Protein AF-A0A530QJN2-F1 (afdb_monomer)

Sequence (61 aa):
IGKGRSAAEKKSAGEAIFAAVSEHLATLFATPHFALSLEIREIDAELSWKKNAIHPRLRGK

pLDDT: mean 94.33, std 7.61, range [50.34, 98.75]

Nearest PDB structures (foldseek):
  4jc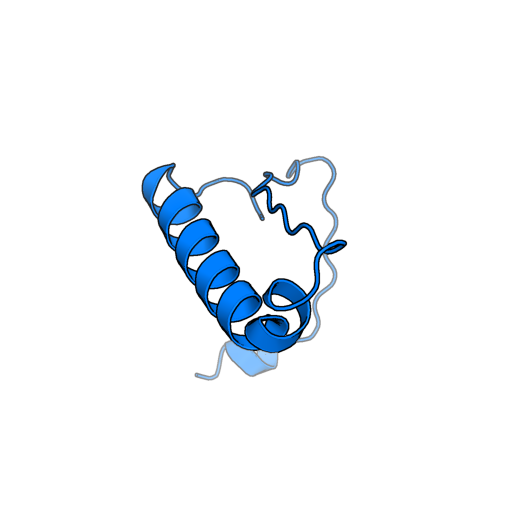u-assembly1_A  TM=9.338E-01  e=1.243E-02  Deinococcus radiodurans R1 = ATCC 13939 = DSM 20539
  1otg-assembly1_C  TM=9.120E-01  e=7.548E-02  Escherichia coli C

Secondary structure (DSSP, 8-state):
-BS---HHHHHHHHHHHHHHHHHHTHHHHTSTT--------PBPSTT-----S-HHHHTT-

Foldseek 3Di:
DEPDDDPVVLVVVQVVVCVVVCVVCVVVVVDDPDDDDDDDDHDDPVPDDDDDPCVVVVVVD

Structure (mmCIF, N/CA/C/O backbone):
data_AF-A0A530QJN2-F1
#
_entry.id   AF-A0A530QJN2-F1
#
loop_
_atom_site.group_PDB
_atom_site.id
_atom_site.type_symbol
_atom_site.label_atom_id
_atom_site.label_alt_id
_atom_site.label_comp_id
_atom_site.label_asym_id
_atom_site.label_entity_id
_atom_site.label_seq_id
_atom_site.pdbx_PDB_ins_code
_atom_site.Cartn_x
_atom_site.Cartn_y
_atom_site.Cartn_z
_atom_site.occupancy
_atom_site.B_iso_or_equiv
_atom_site.auth_seq_id
_atom_site.auth_comp_id
_atom_site.auth_asym_id
_atom_site.auth_atom_id
_atom_site.pdbx_PDB_model_num
ATOM 1 N N . ILE A 1 1 ? 6.681 -3.772 -6.005 1.00 93.44 1 ILE A N 1
ATOM 2 C CA . ILE A 1 1 ? 6.365 -3.505 -7.432 1.00 93.44 1 ILE A CA 1
ATOM 3 C C . ILE A 1 1 ? 7.630 -3.586 -8.284 1.00 93.44 1 ILE A C 1
ATOM 5 O O . ILE A 1 1 ? 8.715 -3.517 -7.728 1.00 93.44 1 ILE A O 1
ATOM 9 N N . GLY A 1 2 ? 7.530 -3.750 -9.606 1.00 94.12 2 GLY A N 1
ATOM 10 C CA . GLY A 1 2 ? 8.716 -3.672 -10.474 1.00 94.12 2 GLY A CA 1
ATOM 11 C C . GLY A 1 2 ? 9.302 -2.255 -10.532 1.00 94.12 2 GLY A C 1
ATOM 12 O O . GLY A 1 2 ? 8.557 -1.289 -10.363 1.00 94.12 2 GLY A O 1
ATOM 13 N N . LYS A 1 3 ? 10.614 -2.145 -10.786 1.00 92.25 3 LYS A N 1
ATOM 14 C CA . LYS A 1 3 ? 11.293 -0.868 -11.068 1.00 92.25 3 LYS A CA 1
ATOM 15 C C . LYS A 1 3 ? 10.663 -0.144 -12.271 1.00 92.25 3 LYS A C 1
ATOM 17 O O . LYS A 1 3 ? 10.069 -0.774 -13.149 1.00 92.25 3 LYS A O 1
ATOM 22 N N . GLY A 1 4 ? 10.846 1.177 -12.330 1.00 93.25 4 GLY A N 1
ATOM 23 C CA . GLY A 1 4 ? 10.511 1.993 -13.507 1.00 93.25 4 GLY A CA 1
ATOM 24 C C . GLY A 1 4 ? 9.142 2.670 -13.459 1.00 93.25 4 GLY A C 1
ATOM 25 O O . GLY A 1 4 ? 8.557 2.933 -14.508 1.00 93.25 4 GLY A O 1
ATOM 26 N N . ARG A 1 5 ? 8.605 2.917 -12.260 1.00 96.50 5 ARG A N 1
ATOM 27 C CA . ARG A 1 5 ? 7.449 3.803 -12.047 1.00 96.50 5 ARG A CA 1
ATOM 28 C C . ARG A 1 5 ? 7.893 5.090 -11.372 1.00 96.50 5 ARG A C 1
ATOM 30 O O . ARG A 1 5 ? 8.795 5.070 -10.529 1.00 96.50 5 ARG A O 1
ATOM 37 N N . SER A 1 6 ? 7.264 6.195 -11.744 1.00 97.50 6 SER A N 1
ATOM 38 C CA . SER A 1 6 ? 7.501 7.498 -11.133 1.00 97.50 6 SER A CA 1
ATOM 39 C C . SER A 1 6 ? 7.087 7.504 -9.659 1.00 97.50 6 SER A C 1
ATOM 41 O O . SER A 1 6 ? 6.310 6.664 -9.197 1.00 97.50 6 SER A O 1
ATOM 43 N N . ALA A 1 7 ? 7.592 8.479 -8.902 1.00 97.25 7 ALA A N 1
ATOM 44 C CA . ALA A 1 7 ? 7.168 8.679 -7.519 1.00 97.25 7 ALA A CA 1
ATOM 45 C C . ALA A 1 7 ? 5.658 8.972 -7.417 1.00 97.25 7 ALA A C 1
ATOM 47 O O . ALA A 1 7 ? 5.004 8.477 -6.502 1.00 97.25 7 ALA A O 1
ATOM 48 N N . ALA A 1 8 ? 5.098 9.714 -8.379 1.00 97.94 8 ALA A N 1
ATOM 49 C CA . ALA A 1 8 ? 3.673 10.034 -8.425 1.00 97.94 8 ALA A CA 1
ATOM 50 C C . ALA A 1 8 ? 2.805 8.782 -8.632 1.00 97.94 8 ALA A C 1
ATOM 52 O O . ALA A 1 8 ? 1.850 8.576 -7.889 1.00 97.94 8 ALA A O 1
ATOM 53 N N . GLU A 1 9 ? 3.170 7.904 -9.572 1.00 98.06 9 GLU A N 1
ATOM 54 C CA . GLU A 1 9 ? 2.461 6.633 -9.788 1.00 98.06 9 GLU A CA 1
ATOM 55 C C . GLU A 1 9 ? 2.542 5.722 -8.557 1.00 98.06 9 GLU A C 1
ATOM 57 O O . GLU A 1 9 ? 1.545 5.123 -8.162 1.00 98.06 9 GLU A O 1
ATOM 62 N N . LYS A 1 10 ? 3.718 5.639 -7.917 1.00 98.25 10 LYS A N 1
ATOM 63 C CA . LYS A 1 10 ? 3.907 4.868 -6.676 1.00 98.25 10 LYS A CA 1
ATOM 64 C C . LYS A 1 10 ? 3.018 5.386 -5.549 1.00 98.25 10 LYS A C 1
ATOM 66 O O . LYS A 1 10 ? 2.385 4.585 -4.865 1.00 98.25 10 LYS A O 1
ATOM 71 N N . LYS A 1 11 ? 2.966 6.710 -5.375 1.00 98.06 11 LYS A N 1
ATOM 72 C CA . LYS A 1 11 ? 2.138 7.371 -4.363 1.00 98.06 11 LYS A CA 1
ATOM 73 C C . LYS A 1 11 ? 0.654 7.124 -4.621 1.00 98.06 11 LYS A C 1
ATOM 75 O O . LYS A 1 11 ? -0.022 6.621 -3.735 1.00 98.06 11 LYS A O 1
ATOM 80 N N . SER A 1 12 ? 0.188 7.377 -5.843 1.00 98.25 12 SER A N 1
ATOM 81 C CA . SER A 1 12 ? -1.213 7.172 -6.222 1.00 98.25 12 SER A CA 1
ATOM 82 C C . SER A 1 12 ? -1.656 5.716 -6.036 1.00 98.25 12 SER A C 1
ATOM 84 O O . SER A 1 12 ? -2.725 5.462 -5.487 1.00 98.25 12 SER A O 1
ATOM 86 N N . ALA A 1 13 ? -0.816 4.745 -6.412 1.00 98.38 13 ALA A N 1
ATOM 87 C CA . ALA A 1 13 ? -1.104 3.334 -6.170 1.00 98.38 13 ALA A CA 1
ATOM 88 C C . ALA A 1 13 ? -1.158 3.002 -4.668 1.00 98.38 13 ALA A C 1
ATOM 90 O O . ALA A 1 13 ? -2.056 2.283 -4.235 1.00 98.38 13 ALA A O 1
ATOM 91 N N . GLY A 1 14 ? -0.219 3.528 -3.874 1.00 98.44 14 GLY A N 1
ATOM 92 C CA . GLY A 1 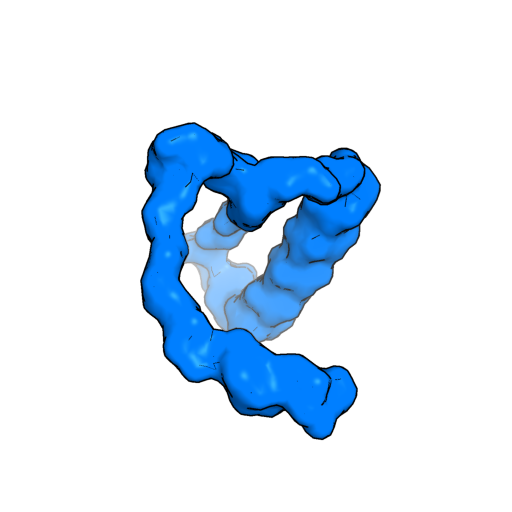14 ?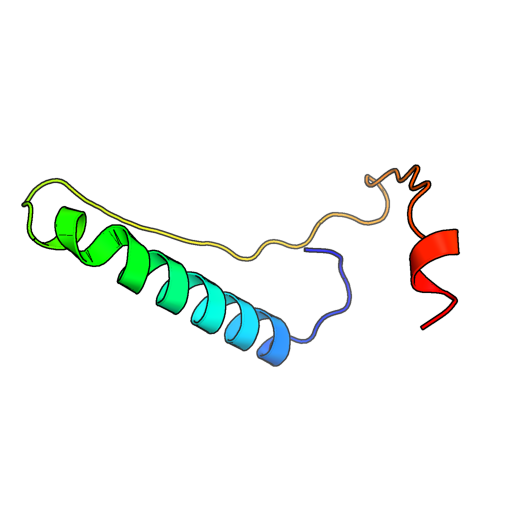 -0.211 3.355 -2.421 1.00 98.44 14 GLY A CA 1
ATOM 93 C C . GLY A 1 14 ? -1.469 3.915 -1.758 1.00 98.44 14 GLY A C 1
ATOM 94 O O . GLY A 1 14 ? -2.090 3.220 -0.961 1.00 98.44 14 GLY A O 1
ATOM 95 N N . GLU A 1 15 ? -1.884 5.125 -2.137 1.00 98.69 15 GLU A N 1
ATOM 96 C CA . GLU A 1 15 ? -3.110 5.772 -1.652 1.00 98.69 15 GLU A CA 1
ATOM 97 C C . GLU A 1 15 ? -4.357 4.958 -2.007 1.00 98.69 15 GLU A C 1
ATOM 99 O O . GLU A 1 15 ? -5.178 4.686 -1.133 1.00 98.69 15 GLU A O 1
ATOM 104 N N . ALA A 1 16 ? -4.473 4.502 -3.258 1.00 98.69 16 ALA A N 1
ATOM 105 C CA . ALA A 1 16 ? -5.611 3.702 -3.704 1.00 98.69 16 ALA A CA 1
ATOM 106 C C . ALA A 1 16 ? -5.715 2.363 -2.954 1.00 98.69 16 ALA A C 1
ATOM 108 O O . ALA A 1 16 ? -6.799 1.978 -2.516 1.00 98.69 16 ALA A O 1
ATOM 109 N N . ILE A 1 17 ? -4.590 1.662 -2.766 1.00 98.62 17 ILE A N 1
ATOM 110 C CA . ILE A 1 17 ? -4.565 0.397 -2.019 1.00 98.62 17 ILE A CA 1
ATOM 111 C C . ILE A 1 17 ? -4.899 0.646 -0.546 1.00 98.62 17 ILE A C 1
ATOM 113 O O . ILE A 1 17 ? -5.717 -0.074 0.023 1.00 98.62 17 ILE A O 1
ATOM 117 N N . PHE A 1 18 ? -4.295 1.663 0.074 1.00 98.69 18 PHE A N 1
ATOM 118 C CA . PHE A 1 18 ? -4.521 1.958 1.486 1.00 98.69 18 PHE A CA 1
ATOM 119 C C . PHE A 1 18 ? -5.973 2.355 1.756 1.00 98.69 18 PHE A C 1
ATOM 121 O O . PHE A 1 18 ? -6.541 1.899 2.744 1.00 98.69 18 PHE A O 1
ATOM 128 N N . ALA A 1 19 ? -6.598 3.126 0.862 1.00 98.69 19 ALA A N 1
ATOM 129 C CA . ALA A 1 19 ? -8.013 3.470 0.950 1.00 98.69 19 ALA A CA 1
ATOM 130 C C . ALA A 1 19 ? -8.902 2.219 0.897 1.00 98.69 19 ALA A C 1
ATOM 132 O O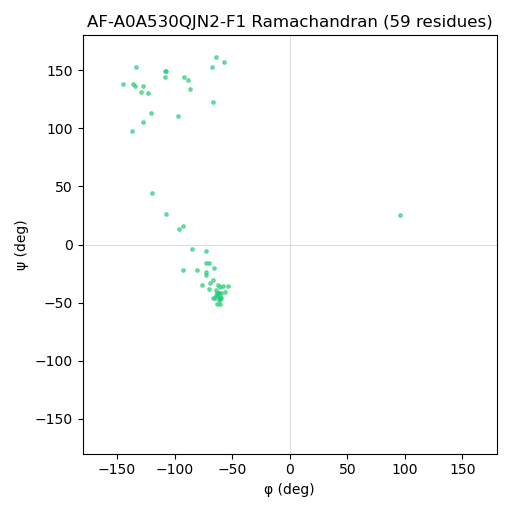 . ALA A 1 19 ? -9.700 2.002 1.806 1.00 98.69 19 ALA A O 1
ATOM 133 N N . ALA A 1 20 ? -8.706 1.354 -0.104 1.00 98.75 20 ALA A N 1
ATOM 134 C CA . ALA A 1 20 ? -9.505 0.137 -0.261 1.00 98.75 20 ALA A CA 1
ATOM 135 C C . ALA A 1 20 ? -9.370 -0.818 0.938 1.00 98.75 20 ALA A C 1
ATOM 137 O O . ALA A 1 20 ? -10.354 -1.376 1.421 1.00 98.75 20 ALA A O 1
ATOM 138 N N . VAL A 1 21 ? -8.149 -0.994 1.451 1.00 98.44 21 VAL A N 1
ATOM 139 C CA . VAL A 1 21 ? -7.904 -1.841 2.627 1.00 98.44 21 VAL A CA 1
ATOM 140 C C . VAL A 1 21 ? -8.476 -1.199 3.892 1.00 98.44 21 VAL A C 1
ATOM 142 O O . VAL A 1 21 ? -9.050 -1.903 4.718 1.00 98.44 21 VAL A O 1
ATOM 145 N N . SER A 1 22 ? -8.379 0.125 4.038 1.00 98.31 22 SER A N 1
ATOM 146 C CA . SER A 1 22 ? -8.960 0.837 5.183 1.00 98.31 22 SER A CA 1
ATOM 147 C C . SER A 1 22 ? -10.483 0.718 5.215 1.00 98.31 22 SER A C 1
ATOM 149 O O . SER A 1 22 ? -11.045 0.466 6.277 1.00 98.31 22 SER A O 1
ATOM 151 N N . GLU A 1 23 ? -11.142 0.837 4.059 1.00 98.44 23 GLU A N 1
ATOM 152 C CA . GLU A 1 23 ? -12.588 0.634 3.926 1.00 98.44 23 GLU A CA 1
ATOM 153 C C . GLU A 1 23 ? -12.980 -0.798 4.303 1.00 98.44 23 GLU A C 1
ATOM 155 O O . GLU A 1 23 ? -13.875 -1.011 5.121 1.00 98.44 23 GLU A O 1
ATOM 160 N N . HIS A 1 24 ? -12.264 -1.791 3.772 1.00 98.44 24 HIS A N 1
ATOM 161 C CA . HIS A 1 24 ? -12.542 -3.194 4.063 1.00 98.44 24 HIS A CA 1
ATOM 162 C C . HIS A 1 24 ? -12.368 -3.544 5.550 1.00 98.44 24 HIS A C 1
ATOM 164 O O . HIS A 1 24 ? -13.111 -4.361 6.091 1.00 98.44 24 HIS A O 1
ATOM 170 N N . LEU A 1 25 ? -11.396 -2.919 6.221 1.00 98.12 25 LEU A N 1
ATOM 171 C CA . LEU A 1 25 ? -11.054 -3.181 7.621 1.00 98.12 25 LEU A CA 1
ATOM 172 C C . LEU A 1 25 ? -11.713 -2.195 8.599 1.00 98.12 25 LEU A C 1
ATOM 174 O O . LEU A 1 25 ? -11.340 -2.162 9.772 1.00 98.12 25 LEU A O 1
ATOM 178 N N . ALA A 1 26 ? -12.703 -1.414 8.154 1.00 97.94 26 ALA A N 1
ATOM 179 C CA . ALA A 1 26 ? -13.340 -0.370 8.958 1.00 97.94 26 ALA A CA 1
ATOM 180 C C . ALA A 1 26 ? -13.864 -0.875 10.317 1.00 97.94 26 ALA A C 1
ATOM 182 O O . ALA A 1 26 ? -13.756 -0.179 11.326 1.00 97.94 26 ALA A O 1
ATOM 183 N N . THR A 1 27 ? -14.372 -2.110 10.379 1.00 97.94 27 THR A N 1
ATOM 184 C CA . THR A 1 27 ? -14.862 -2.718 11.628 1.00 97.94 27 THR A CA 1
ATOM 185 C C . THR A 1 27 ? -13.753 -2.976 12.648 1.00 97.94 27 THR A C 1
ATOM 187 O O . THR A 1 27 ? -13.999 -2.886 13.847 1.00 97.94 27 THR A O 1
ATOM 190 N N . LEU A 1 28 ? -12.525 -3.252 12.203 1.00 97.38 28 LEU A N 1
ATOM 191 C CA . LEU A 1 28 ? -11.385 -3.483 13.090 1.00 97.38 28 LEU A CA 1
ATOM 192 C C . LEU A 1 28 ? -10.856 -2.175 13.675 1.00 97.38 28 LEU A C 1
ATOM 194 O O . LEU A 1 28 ? -10.483 -2.144 14.846 1.00 97.38 28 LEU A O 1
ATOM 198 N N . PHE A 1 29 ? -10.896 -1.084 12.906 1.00 96.56 29 PHE A N 1
ATOM 199 C CA . PHE A 1 29 ? -10.554 0.255 13.398 1.00 96.56 29 PHE A CA 1
ATOM 200 C C . PHE A 1 29 ? -11.519 0.784 14.464 1.00 96.56 29 PHE A C 1
ATOM 202 O O . PHE A 1 29 ? -11.144 1.658 15.239 1.00 96.56 29 PHE A O 1
ATOM 209 N N . ALA A 1 30 ? -12.736 0.239 14.550 1.00 96.44 30 ALA A N 1
ATOM 210 C CA . ALA A 1 30 ? -13.650 0.527 15.653 1.00 96.44 30 ALA A CA 1
ATOM 211 C C . ALA A 1 30 ? -13.221 -0.141 16.979 1.00 96.44 30 ALA A C 1
ATOM 213 O O . ALA A 1 30 ? -13.838 0.103 18.016 1.00 96.44 30 ALA A O 1
ATOM 214 N N . THR A 1 31 ? -12.176 -0.979 16.965 1.00 94.25 31 THR A N 1
ATOM 215 C CA . THR A 1 31 ? -11.625 -1.648 18.150 1.00 94.25 31 THR A CA 1
ATOM 216 C C . THR A 1 31 ? -10.272 -1.038 18.556 1.00 94.25 31 THR A C 1
ATOM 218 O O . THR A 1 31 ? -9.523 -0.588 17.690 1.00 94.25 31 THR A O 1
ATOM 221 N N . PRO A 1 32 ? -9.896 -1.032 19.852 1.00 90.94 32 PRO A N 1
ATOM 222 C CA . PRO A 1 32 ? -8.716 -0.289 20.322 1.00 90.94 32 PRO A CA 1
ATOM 223 C C . PRO A 1 32 ? -7.350 -0.848 19.891 1.00 90.94 32 PRO A C 1
ATOM 225 O O . PRO A 1 32 ? -6.342 -0.161 20.027 1.00 90.94 32 PRO A O 1
ATOM 228 N N . HIS A 1 33 ? -7.282 -2.097 19.423 1.00 96.19 33 HIS A N 1
ATOM 229 C CA . HIS A 1 33 ? -6.022 -2.835 19.261 1.00 96.19 33 HIS A CA 1
ATOM 230 C C . HIS A 1 33 ? -5.778 -3.247 17.809 1.00 96.19 33 HIS A C 1
ATOM 232 O O . HIS A 1 33 ? -5.401 -4.385 17.528 1.00 96.19 33 HIS A O 1
ATOM 238 N N . PHE A 1 34 ? -6.012 -2.321 16.882 1.00 96.94 34 PHE A N 1
ATOM 239 C CA . PHE A 1 34 ? -5.791 -2.550 15.463 1.00 96.94 34 PHE A CA 1
ATOM 240 C C . PHE A 1 34 ? -4.944 -1.436 14.846 1.00 96.94 34 PHE A C 1
ATOM 242 O O . PHE A 1 34 ? -5.219 -0.252 15.028 1.00 96.94 34 PHE A O 1
ATOM 249 N N . ALA A 1 35 ? -3.908 -1.823 14.103 1.00 96.81 35 ALA A N 1
ATOM 250 C CA . ALA A 1 35 ? -3.032 -0.909 13.385 1.00 96.81 35 ALA A CA 1
ATOM 251 C C . ALA A 1 35 ? -2.773 -1.445 11.975 1.00 96.81 35 ALA A C 1
ATOM 253 O O . ALA A 1 35 ? -2.520 -2.635 11.790 1.00 96.81 35 ALA A O 1
ATOM 254 N N . LEU A 1 36 ? -2.801 -0.547 10.992 1.00 97.50 36 LEU A N 1
ATOM 255 C CA . LEU A 1 36 ? -2.528 -0.849 9.592 1.00 97.50 36 LEU A CA 1
ATOM 256 C C . LEU A 1 36 ? -1.388 0.038 9.097 1.00 97.50 36 LEU A C 1
ATOM 258 O O . LEU A 1 36 ? -1.429 1.258 9.248 1.00 97.50 36 LEU A O 1
ATOM 262 N N . SER A 1 37 ? -0.395 -0.571 8.460 1.00 98.06 37 SER A N 1
ATOM 263 C CA . SER A 1 37 ? 0.676 0.126 7.755 1.00 98.06 37 SER A CA 1
ATOM 264 C C . SER A 1 37 ? 0.888 -0.498 6.379 1.00 98.06 37 SER A C 1
ATOM 266 O O . SER A 1 37 ? 0.585 -1.671 6.153 1.00 98.06 37 SER A O 1
ATOM 268 N N . LEU A 1 38 ? 1.377 0.306 5.435 1.00 98.38 38 LEU A N 1
ATOM 269 C CA . LEU A 1 38 ? 1.645 -0.125 4.068 1.00 98.38 38 LEU A CA 1
ATOM 270 C C . LEU A 1 38 ? 2.880 0.590 3.525 1.00 98.38 38 LEU A C 1
ATOM 272 O O . LEU A 1 38 ? 3.035 1.797 3.696 1.00 98.38 38 LEU A O 1
ATOM 276 N N . GLU A 1 39 ? 3.728 -0.158 2.824 1.00 97.94 39 GLU A N 1
ATOM 277 C CA . GLU A 1 39 ? 4.900 0.359 2.121 1.00 97.94 39 GLU A CA 1
ATOM 278 C C . GLU A 1 39 ? 4.883 -0.109 0.659 1.00 97.94 39 GLU A C 1
ATOM 280 O O . GLU A 1 39 ? 4.642 -1.282 0.361 1.00 97.94 39 GLU A O 1
ATOM 285 N N . ILE A 1 40 ? 5.196 0.801 -0.268 1.00 97.44 40 ILE A N 1
ATOM 286 C CA . ILE A 1 40 ? 5.464 0.464 -1.668 1.00 97.44 40 ILE A CA 1
ATOM 287 C C . ILE A 1 40 ? 6.975 0.348 -1.867 1.00 97.44 40 ILE A C 1
ATOM 289 O O . ILE A 1 40 ? 7.691 1.346 -1.871 1.00 97.44 40 ILE A O 1
ATOM 293 N N . ARG A 1 41 ? 7.456 -0.876 -2.101 1.00 96.81 41 ARG A N 1
ATOM 294 C CA . ARG A 1 41 ? 8.871 -1.162 -2.392 1.00 96.81 41 ARG A CA 1
ATOM 295 C C . ARG A 1 41 ? 9.086 -1.544 -3.844 1.00 96.81 41 ARG A C 1
ATOM 297 O O . ARG A 1 41 ? 8.226 -2.184 -4.458 1.00 96.81 41 ARG A O 1
ATOM 304 N N . GLU A 1 42 ? 10.258 -1.232 -4.380 1.00 96.25 42 GLU A N 1
ATOM 305 C CA . G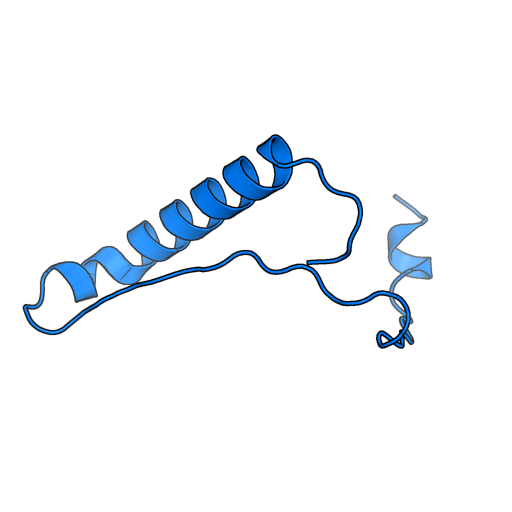LU A 1 42 ? 10.696 -1.747 -5.676 1.00 96.25 42 GLU A CA 1
ATOM 306 C C . GLU A 1 42 ? 11.415 -3.090 -5.537 1.00 96.25 42 GLU A C 1
ATOM 308 O O . GLU A 1 42 ? 12.160 -3.329 -4.592 1.00 96.25 42 GLU A O 1
ATOM 313 N N . ILE A 1 43 ? 11.158 -3.974 -6.496 1.00 95.56 43 ILE A N 1
ATOM 314 C CA . ILE A 1 43 ? 11.818 -5.268 -6.642 1.00 95.56 43 ILE A CA 1
ATOM 315 C C . ILE A 1 43 ? 13.084 -5.044 -7.458 1.00 95.56 43 ILE A C 1
ATOM 317 O O . ILE A 1 43 ? 13.033 -4.392 -8.507 1.00 95.56 43 ILE A O 1
ATOM 321 N N . ASP A 1 44 ? 14.201 -5.612 -7.012 1.00 94.62 44 ASP A N 1
ATOM 322 C CA . ASP A 1 44 ? 15.414 -5.588 -7.813 1.0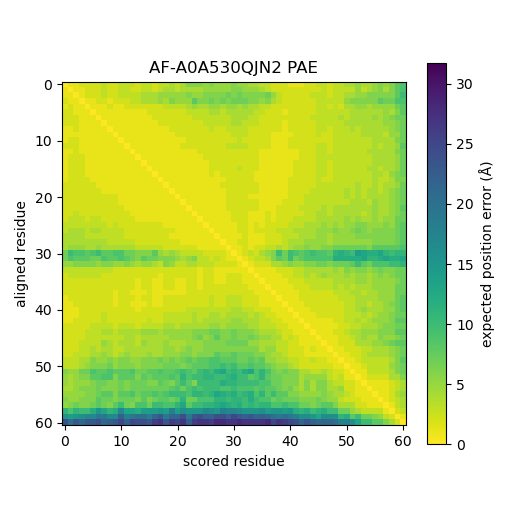0 94.62 44 ASP A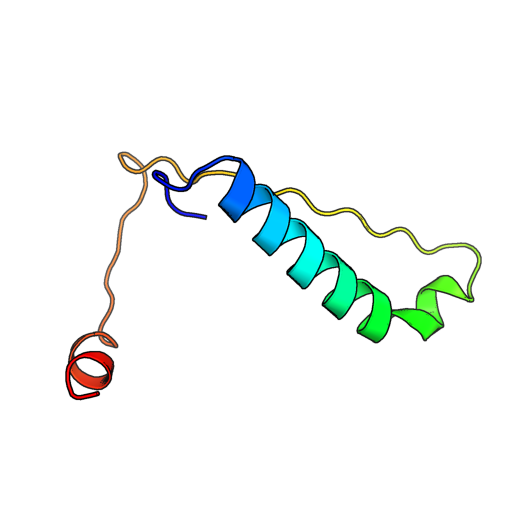 CA 1
ATOM 323 C C . ASP A 1 44 ? 15.247 -6.431 -9.082 1.00 94.62 44 ASP A C 1
ATOM 325 O O . ASP A 1 44 ? 14.921 -7.614 -9.018 1.00 94.62 44 ASP A O 1
ATOM 329 N N . ALA A 1 45 ? 15.442 -5.808 -10.243 1.00 93.19 45 ALA A N 1
ATOM 330 C CA . ALA A 1 45 ? 15.234 -6.447 -11.532 1.00 93.19 45 ALA A CA 1
ATOM 331 C C . ALA A 1 45 ? 16.279 -7.535 -11.815 1.00 93.19 45 ALA A C 1
ATOM 333 O O . ALA A 1 45 ? 15.932 -8.541 -12.427 1.00 93.19 45 ALA A O 1
ATOM 334 N N . GLU A 1 46 ? 17.518 -7.364 -11.343 1.00 95.19 46 GLU A N 1
ATOM 335 C CA . GLU A 1 46 ? 18.595 -8.347 -11.540 1.00 95.19 46 GLU A CA 1
ATOM 336 C C . GLU A 1 46 ? 18.401 -9.601 -10.681 1.00 95.19 46 GLU A C 1
ATOM 338 O O . GLU A 1 46 ? 18.860 -10.683 -11.036 1.00 95.19 46 GLU A O 1
ATOM 343 N N . LEU A 1 47 ? 17.653 -9.472 -9.582 1.00 94.81 47 LEU A N 1
ATOM 344 C CA . LEU A 1 47 ? 17.346 -10.552 -8.644 1.00 94.81 47 LEU A CA 1
ATOM 345 C C . LEU A 1 47 ? 15.880 -11.007 -8.759 1.00 94.81 47 LEU A C 1
ATOM 347 O O . LEU A 1 47 ? 15.289 -11.488 -7.792 1.00 94.81 47 LEU A O 1
ATOM 351 N N . SER A 1 48 ? 15.262 -10.831 -9.934 1.00 93.88 48 SER A N 1
ATOM 352 C CA . SER A 1 48 ? 13.856 -11.170 -10.176 1.00 93.88 48 SER A CA 1
ATOM 353 C C . SER A 1 48 ? 13.679 -12.063 -11.406 1.00 93.88 48 SER A C 1
ATOM 355 O O . SER A 1 48 ? 13.703 -11.605 -12.547 1.00 93.88 48 SER A O 1
ATOM 357 N N . TRP A 1 49 ? 13.414 -13.351 -11.173 1.00 94.12 49 TRP A N 1
ATOM 358 C CA . TRP A 1 49 ? 13.091 -14.331 -12.219 1.00 94.12 49 TRP A CA 1
ATOM 359 C C . TRP A 1 49 ? 11.578 -14.435 -12.451 1.00 94.12 49 TRP A C 1
ATOM 361 O O . TRP A 1 49 ? 10.785 -14.354 -11.512 1.00 94.12 49 TRP A O 1
ATOM 371 N N . LYS A 1 50 ? 11.154 -14.646 -13.706 1.00 89.94 50 LYS A N 1
ATOM 372 C CA . LYS A 1 50 ? 9.733 -14.771 -14.084 1.00 89.94 50 LYS A CA 1
ATOM 373 C C . LYS A 1 50 ? 9.503 -15.959 -15.017 1.00 89.94 50 LYS A C 1
ATOM 375 O O . LYS A 1 50 ? 10.226 -16.124 -15.994 1.00 89.94 50 LYS A O 1
ATOM 380 N N . LYS A 1 51 ? 8.439 -16.731 -14.772 1.00 92.31 51 LYS A N 1
ATOM 381 C CA . LYS A 1 51 ? 7.904 -17.754 -15.689 1.00 92.31 51 LYS A CA 1
ATOM 382 C C . LYS A 1 51 ? 6.379 -17.651 -15.709 1.00 92.31 51 LYS A C 1
ATOM 384 O O . LYS A 1 51 ? 5.710 -18.167 -14.823 1.00 92.31 51 LYS A O 1
ATOM 389 N N . ASN A 1 52 ? 5.834 -16.969 -16.715 1.00 88.38 52 ASN A N 1
ATOM 390 C CA . ASN A 1 52 ? 4.416 -16.604 -16.763 1.00 88.38 52 ASN A CA 1
ATOM 391 C C . ASN A 1 52 ? 3.725 -17.192 -17.998 1.00 88.38 52 ASN A C 1
ATOM 393 O O . ASN A 1 52 ? 3.973 -16.756 -19.119 1.00 88.38 52 ASN A O 1
ATOM 397 N N . ALA A 1 53 ? 2.794 -18.124 -17.789 1.00 93.12 53 ALA A N 1
ATOM 398 C CA . ALA A 1 53 ? 1.987 -18.714 -18.863 1.00 93.12 53 ALA A CA 1
ATOM 399 C C . ALA A 1 53 ? 0.734 -17.887 -19.225 1.00 93.12 53 ALA A C 1
ATOM 401 O O . ALA A 1 53 ? 0.006 -18.245 -20.146 1.00 93.12 53 ALA A O 1
ATOM 402 N N . ILE A 1 54 ? 0.458 -16.788 -18.510 1.00 92.25 54 ILE A N 1
ATOM 403 C CA . ILE A 1 54 ? -0.769 -15.992 -18.688 1.00 92.25 54 ILE A CA 1
ATOM 404 C C . ILE A 1 54 ? -0.703 -15.024 -19.883 1.00 92.25 54 ILE A C 1
ATOM 406 O O . ILE A 1 54 ? -1.738 -14.644 -20.422 1.00 92.25 54 ILE A O 1
ATOM 410 N N . HIS A 1 55 ? 0.49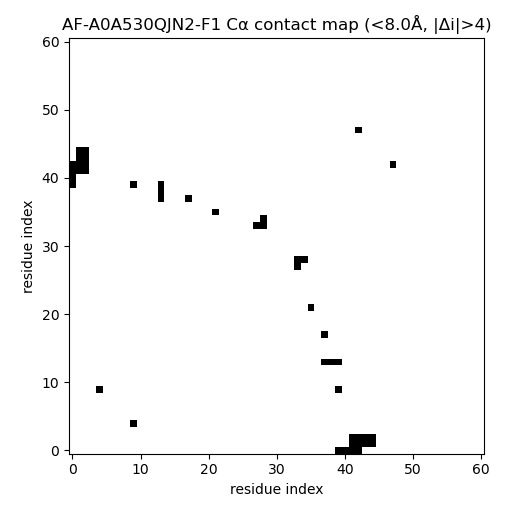7 -14.648 -20.342 1.00 87.31 55 HIS A N 1
ATOM 411 C CA . HIS A 1 55 ? 0.673 -13.632 -21.390 1.00 87.31 55 HIS A CA 1
ATOM 412 C C . HIS A 1 55 ? -0.077 -13.919 -22.704 1.00 87.31 55 HIS A C 1
ATOM 414 O O . HIS A 1 55 ? -0.670 -12.978 -23.233 1.00 87.31 55 HIS A O 1
ATOM 420 N N . PRO A 1 56 ? -0.135 -15.163 -23.225 1.00 91.31 56 PRO A N 1
ATOM 421 C CA . PRO A 1 56 ? -0.929 -15.467 -24.416 1.00 91.31 56 PRO A CA 1
ATOM 422 C C . PRO A 1 56 ? -2.416 -15.133 -24.256 1.00 91.31 56 PRO A C 1
ATOM 424 O O . PRO A 1 56 ? -3.034 -14.655 -25.199 1.00 91.31 56 PRO A O 1
ATOM 427 N N . ARG A 1 57 ? -2.984 -15.318 -23.056 1.00 90.56 57 ARG A N 1
ATOM 428 C CA . ARG A 1 57 ? -4.397 -15.005 -22.780 1.00 90.56 57 ARG A CA 1
ATOM 429 C C . ARG A 1 57 ? -4.672 -13.503 -22.705 1.00 90.56 57 ARG A C 1
ATOM 431 O O . ARG A 1 57 ? -5.800 -13.090 -22.938 1.00 90.56 57 ARG A O 1
ATOM 438 N N . LEU A 1 58 ? -3.665 -12.701 -22.362 1.00 90.50 58 LEU A N 1
ATOM 439 C CA . LEU A 1 58 ? -3.799 -11.250 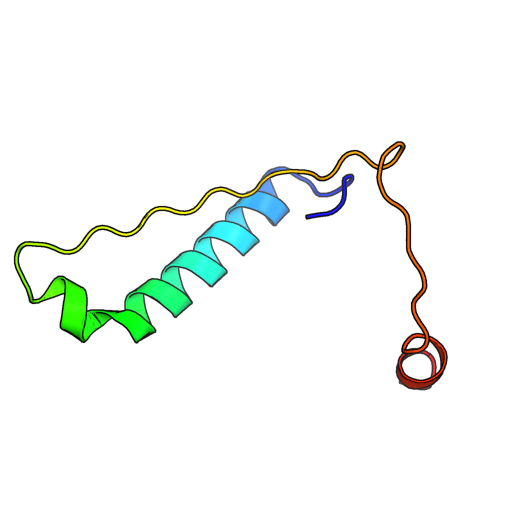-22.194 1.00 90.50 58 LEU A CA 1
ATOM 440 C C . LEU A 1 58 ? -3.481 -10.465 -23.473 1.00 90.50 58 LEU A C 1
ATOM 442 O O . LEU A 1 58 ? -3.940 -9.343 -23.608 1.00 90.50 58 LEU A O 1
ATOM 446 N N . ARG A 1 59 ? -2.718 -11.048 -24.407 1.00 81.12 59 ARG A N 1
ATOM 447 C CA . ARG A 1 59 ? -2.357 -10.432 -25.699 1.00 81.12 59 ARG A CA 1
ATOM 448 C C . ARG A 1 59 ? -3.506 -10.356 -26.713 1.00 81.12 59 ARG A C 1
ATOM 450 O O . ARG A 1 59 ? -3.366 -9.660 -27.707 1.00 81.12 59 ARG A O 1
ATOM 457 N N . GLY A 1 60 ? -4.590 -11.100 -26.494 1.00 66.25 60 GLY A N 1
ATOM 458 C CA . GLY A 1 60 ? -5.779 -11.111 -27.357 1.00 66.25 60 GLY A CA 1
ATOM 459 C C . GLY A 1 60 ? -6.881 -10.134 -26.933 1.00 66.25 60 GLY A C 1
ATOM 460 O O . GLY A 1 60 ? -8.022 -10.318 -27.347 1.00 66.25 60 GLY A O 1
ATOM 461 N N . LYS A 1 61 ? -6.566 -9.163 -26.071 1.00 50.34 61 LYS A N 1
ATOM 462 C CA . LYS A 1 61 ? -7.434 -8.044 -25.692 1.00 50.34 61 LYS A CA 1
ATOM 463 C C . LYS A 1 61 ? -6.760 -6.731 -26.050 1.00 50.34 61 LYS A C 1
ATOM 465 O O . LYS A 1 61 ? -5.521 -6.667 -25.885 1.00 50.34 61 LYS A O 1
#

Solvent-accessible surface area (backbone atoms only — not comparable to full-atom values): 4132 Å² total; per-residue (Å²): 83,73,69,92,68,55,72,66,58,51,49,54,51,49,52,54,51,51,50,56,51,48,62,74,42,47,75,50,64,76,40,96,88,57,88,86,88,86,83,92,55,72,46,59,72,95,82,54,88,85,87,76,85,60,57,75,75,56,69,81,107

Mean predicted aligned error: 4.15 Å

Radius of gyration: 16.61 Å; Cα contacts (8 Å, |Δi|>4): 23; chains: 1; bounding box: 34×29×48 Å